Protein AF-A0A3D3DMZ4-F1 (afdb_monomer_lite)

Secondary structure (DSSP, 8-state):
-PPP---SS--TTPPPPPPGGG-SS--HHHHHHHIIIIISTTHHHHHHHHHHHHHHHHS--GGGGSS--HHHHHHHHHHHHHHHHHHHHHHHIIIIIS-TTTTTT-SS-PPPPSS-TTSTTS-HHHHHHHHIIIIIIHHHHHHHHHHHHHHHH-

pLDDT: mean 89.3, std 11.49, range [37.12, 98.31]

Sequence (154 aa):
MKKPTRPAAPEVGAPVPVPALYAWPPRPLSTLKWLLGEYLFPWAYLFAALAIVSWYFFTPGLAVMEVVSWEWIALIWLRNAALLTLFAVPLHWWLYTRQGQSDQTKLNKKWQPKHSPRFLFNSQLKDNLFWSLVSGVTIWTLYESMTYWLYANG

Radius of gyration: 21.52 Å; chains: 1; bounding box: 48×44×57 Å

Foldseek 3Di:
DPDDDDDLDDPDPPDDDDQLPPDPVRDVVSNVCCCVPPVCPPPVVVVVVVVVCCVPPQQDDLLVLLDDDPVRLVSQLVSLLCVCCVPVVVVCCCCQVVVVVQQRNPPDNDHDDCADPVAPVRGPVVRCSCCCSVPVSNVVSVVVSVVSNVVSND

Structure (mmCIF, N/CA/C/O backbone):
data_AF-A0A3D3DMZ4-F1
#
_entry.id   AF-A0A3D3DMZ4-F1
#
loop_
_atom_site.group_PDB
_atom_site.id
_atom_site.type_symbol
_atom_site.label_atom_id
_atom_site.label_alt_id
_atom_site.label_comp_id
_atom_site.label_asym_id
_atom_site.label_entity_id
_atom_site.label_seq_id
_atom_site.pdbx_PDB_ins_code
_atom_site.Cartn_x
_atom_site.Cartn_y
_atom_site.Cartn_z
_atom_site.occupancy
_atom_site.B_iso_or_equiv
_atom_site.auth_seq_id
_atom_site.auth_comp_id
_atom_site.auth_asym_id
_atom_site.auth_atom_id
_atom_site.pdbx_PDB_model_num
ATOM 1 N N . MET A 1 1 ? -4.859 13.124 30.919 1.00 45.00 1 MET A N 1
ATOM 2 C CA . MET A 1 1 ? -5.458 13.755 29.719 1.00 45.00 1 MET A CA 1
ATOM 3 C C . MET A 1 1 ? -6.972 13.694 29.849 1.00 45.00 1 MET A C 1
ATOM 5 O O . MET A 1 1 ? -7.491 12.607 30.077 1.00 45.00 1 MET A O 1
ATOM 9 N N . LYS A 1 2 ? -7.675 14.834 29.783 1.00 37.12 2 LYS A N 1
ATOM 10 C CA . LYS A 1 2 ? -9.148 14.854 29.765 1.00 37.12 2 LYS A CA 1
ATOM 11 C C . LYS A 1 2 ? -9.627 14.075 28.538 1.00 37.12 2 LYS A C 1
ATOM 13 O O . LYS A 1 2 ? -9.162 14.337 27.433 1.00 37.12 2 LYS A O 1
ATOM 18 N N . LYS A 1 3 ? -10.517 13.106 28.757 1.00 45.72 3 LYS A N 1
ATOM 19 C CA . LYS A 1 3 ? -11.151 12.316 27.697 1.00 45.72 3 LYS A CA 1
ATOM 20 C C . LYS A 1 3 ? -11.893 13.304 26.782 1.00 45.72 3 LYS A C 1
ATOM 22 O O . LYS A 1 3 ? -12.721 14.047 27.311 1.00 45.72 3 LYS A O 1
ATOM 27 N N . PRO A 1 4 ? -11.597 13.381 25.474 1.00 42.69 4 PRO A N 1
ATOM 28 C CA . PRO A 1 4 ? -12.359 14.248 24.594 1.00 42.69 4 PRO A CA 1
ATOM 29 C C . PRO A 1 4 ? -13.803 13.745 24.579 1.00 42.69 4 PRO A C 1
ATOM 31 O O . PRO A 1 4 ? -14.080 12.598 24.233 1.00 42.69 4 PRO A O 1
ATOM 34 N N . THR A 1 5 ? -14.717 14.587 25.043 1.00 63.44 5 THR A N 1
ATOM 35 C CA . THR A 1 5 ? -16.159 14.376 24.976 1.00 63.44 5 THR A CA 1
ATOM 36 C C . THR A 1 5 ? -16.664 15.014 23.689 1.00 63.44 5 THR A C 1
ATOM 38 O O . THR A 1 5 ? -16.766 16.235 23.636 1.00 63.44 5 THR A O 1
ATOM 41 N N . ARG A 1 6 ? -16.953 14.212 22.648 1.00 57.28 6 ARG A N 1
ATOM 42 C CA . ARG A 1 6 ? -17.916 14.528 21.564 1.00 57.28 6 ARG A CA 1
ATOM 43 C C . ARG A 1 6 ? -18.209 13.300 20.662 1.00 57.28 6 ARG A C 1
ATOM 45 O O . ARG A 1 6 ? -17.518 12.293 20.798 1.00 57.28 6 ARG A O 1
ATOM 52 N N . PRO A 1 7 ? -19.300 13.317 19.865 1.00 49.03 7 PRO A N 1
ATOM 53 C CA . PRO A 1 7 ? -20.247 12.218 19.682 1.00 49.03 7 PRO A CA 1
ATOM 54 C C . PRO A 1 7 ? -19.813 11.304 18.529 1.00 49.03 7 PRO A C 1
ATOM 56 O O . PRO A 1 7 ? -19.851 11.698 17.370 1.00 49.03 7 PRO A O 1
ATOM 59 N N . ALA A 1 8 ? -19.363 10.086 18.822 1.00 57.16 8 ALA A N 1
ATOM 60 C CA . ALA A 1 8 ? -18.827 9.201 17.780 1.00 57.16 8 ALA A CA 1
ATOM 61 C C . ALA A 1 8 ? -19.906 8.515 16.919 1.00 57.16 8 ALA A C 1
ATOM 63 O O . ALA A 1 8 ? -19.576 7.903 15.908 1.00 57.16 8 ALA A O 1
ATOM 64 N N . ALA A 1 9 ? -21.182 8.623 17.285 1.00 58.16 9 ALA A N 1
ATOM 65 C CA . ALA A 1 9 ? -22.288 8.142 16.471 1.00 58.16 9 ALA A CA 1
ATOM 66 C C . ALA A 1 9 ? -23.254 9.305 16.210 1.00 58.16 9 ALA A C 1
ATOM 68 O O . ALA A 1 9 ? -23.583 10.014 17.168 1.00 58.16 9 ALA A O 1
ATOM 69 N N . PRO A 1 10 ? -23.705 9.523 14.958 1.00 63.00 10 PRO A N 1
ATOM 70 C CA . PRO A 1 10 ? -24.863 10.375 14.722 1.00 63.00 10 PRO A CA 1
ATOM 71 C C . PRO A 1 10 ? -26.035 9.858 15.565 1.00 63.00 10 PRO A C 1
ATOM 73 O O . PRO A 1 10 ? -26.149 8.650 15.796 1.00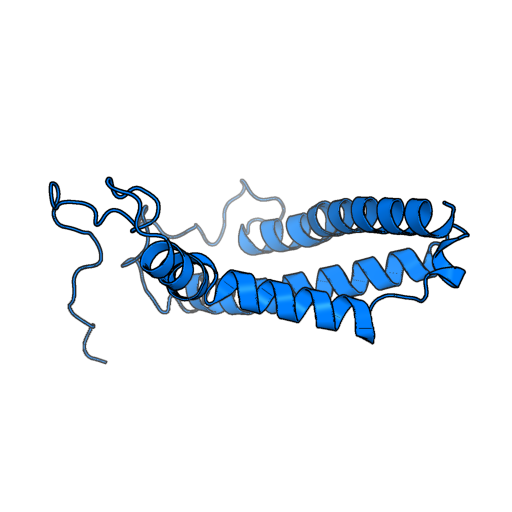 63.00 10 PRO A O 1
ATOM 76 N N . GLU A 1 11 ? -26.880 10.764 16.059 1.00 67.62 11 GLU A N 1
ATOM 77 C CA . GLU A 1 11 ? -28.091 10.357 16.772 1.00 67.62 11 GLU A CA 1
ATOM 78 C C . GLU A 1 11 ? -28.905 9.413 15.883 1.00 67.62 11 GLU A C 1
ATOM 80 O O . GLU A 1 11 ? -29.001 9.606 14.668 1.00 67.62 11 GLU A O 1
ATOM 85 N N . VAL A 1 12 ? -29.453 8.355 16.478 1.00 73.88 12 VAL A N 1
ATOM 86 C CA . VAL A 1 12 ? -30.267 7.385 15.744 1.00 73.88 12 VAL A CA 1
ATOM 87 C C . VAL A 1 12 ? -31.460 8.133 15.143 1.00 73.88 12 VAL A C 1
ATOM 89 O O . VAL A 1 12 ? -32.300 8.640 15.879 1.00 73.88 12 VAL A O 1
ATOM 92 N N . GLY A 1 13 ? -31.510 8.227 13.810 1.00 77.31 13 GLY A N 1
ATOM 93 C CA . GLY A 1 13 ? -32.537 8.980 13.077 1.00 77.31 13 GLY A CA 1
ATOM 94 C C . GLY A 1 13 ? -32.122 10.377 12.598 1.00 77.31 13 GLY A C 1
ATOM 95 O O . GLY A 1 13 ? -32.914 11.031 11.922 1.00 77.31 13 GLY A O 1
ATOM 96 N N . ALA A 1 14 ? -30.899 10.839 12.883 1.00 76.81 14 ALA A N 1
ATOM 97 C CA . ALA A 1 14 ? -30.390 12.088 12.322 1.00 76.81 14 ALA A CA 1
ATOM 98 C C . ALA A 1 14 ? -30.278 11.998 10.782 1.00 76.81 14 ALA A C 1
ATOM 100 O O . ALA A 1 14 ? -29.805 10.977 10.267 1.00 76.81 14 ALA A O 1
ATOM 101 N N . PRO A 1 15 ? -30.667 13.048 10.029 1.00 78.44 15 PRO A N 1
ATOM 102 C CA . PRO A 1 15 ? -30.518 13.066 8.578 1.00 78.44 15 PRO A CA 1
ATOM 103 C C . PRO A 1 15 ? -29.050 12.892 8.184 1.00 78.44 15 PRO A C 1
ATOM 105 O O . PRO A 1 15 ? -28.182 13.635 8.647 1.00 78.44 15 PRO A O 1
ATOM 108 N N . VAL A 1 16 ? -28.769 11.928 7.307 1.00 77.88 16 VAL A N 1
ATOM 109 C CA . VAL A 1 16 ? -27.429 11.772 6.736 1.00 77.88 16 VAL A CA 1
ATOM 110 C C . VAL A 1 16 ? -27.232 12.884 5.704 1.00 77.88 16 VAL A C 1
ATOM 112 O O . VAL A 1 16 ? -28.032 12.976 4.769 1.00 77.88 16 VAL A O 1
ATOM 115 N N . PRO A 1 17 ? -26.206 13.744 5.844 1.00 78.75 17 PRO A N 1
ATOM 116 C CA . PRO A 1 17 ? -25.938 14.771 4.850 1.00 78.75 17 PRO A CA 1
ATOM 117 C C . PRO A 1 17 ? -25.644 14.106 3.503 1.00 78.75 17 PRO A C 1
ATOM 119 O O . PRO A 1 17 ? -24.756 13.261 3.389 1.00 78.75 17 PRO A O 1
ATOM 122 N N . VAL A 1 18 ? -26.420 14.475 2.485 1.00 83.88 18 VAL A N 1
ATOM 123 C CA . VAL A 1 18 ? -26.294 13.914 1.140 1.00 83.88 18 VAL A CA 1
ATOM 124 C C . VAL A 1 18 ? -25.282 14.750 0.348 1.00 83.88 18 VAL A C 1
ATOM 126 O O . VAL A 1 18 ? -25.446 15.971 0.265 1.00 83.88 18 VAL A O 1
ATOM 129 N N . PRO A 1 19 ? -24.247 14.131 -0.249 1.00 87.62 19 PRO A N 1
ATOM 130 C CA . PRO A 1 19 ? -23.302 14.828 -1.114 1.00 87.62 19 PRO A CA 1
ATOM 131 C C . PRO A 1 19 ? -23.973 15.614 -2.241 1.00 87.62 19 PRO A C 1
ATOM 133 O O . PRO A 1 19 ? -24.977 15.179 -2.807 1.00 87.62 19 PRO A O 1
ATOM 136 N N . ALA A 1 20 ? -23.349 16.724 -2.648 1.00 89.56 20 ALA A N 1
ATOM 137 C CA . ALA A 1 20 ? -23.819 17.540 -3.772 1.00 89.56 20 ALA A CA 1
ATOM 138 C C . ALA A 1 20 ? -23.932 16.753 -5.093 1.00 89.56 20 ALA A C 1
ATOM 140 O O . ALA A 1 20 ? -24.730 17.131 -5.948 1.00 89.56 20 ALA A O 1
ATOM 141 N N . LEU A 1 21 ? -23.183 15.648 -5.214 1.00 91.00 21 LEU A N 1
ATOM 142 C CA . LEU A 1 21 ? -23.254 14.697 -6.325 1.00 91.00 21 LEU A CA 1
ATOM 143 C C . LEU A 1 21 ? -24.676 14.171 -6.571 1.00 91.00 21 LEU A C 1
ATOM 145 O O . LEU A 1 21 ? -25.053 13.954 -7.717 1.00 91.00 21 LEU A O 1
ATOM 149 N N . TYR A 1 22 ? -25.466 13.989 -5.511 1.00 91.31 22 TYR A N 1
ATOM 150 C CA . TYR A 1 22 ? -26.823 13.443 -5.597 1.00 91.31 22 TYR A CA 1
ATOM 151 C C . TYR A 1 22 ? -27.908 14.529 -5.538 1.00 91.31 22 TYR A C 1
ATOM 153 O O . TYR A 1 22 ? -29.088 14.219 -5.381 1.00 91.31 22 TYR A O 1
ATOM 161 N N . ALA A 1 23 ? -27.533 15.809 -5.621 1.00 90.56 23 ALA A N 1
ATOM 162 C CA . ALA A 1 23 ? -28.491 16.904 -5.571 1.00 90.56 23 ALA 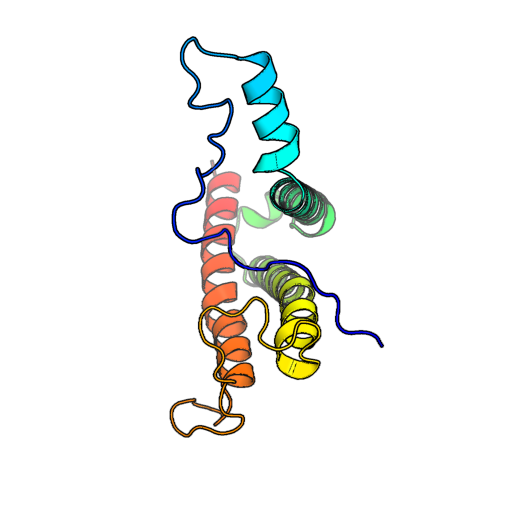A CA 1
ATOM 163 C C . ALA A 1 23 ? -29.267 17.029 -6.890 1.00 90.56 23 ALA A C 1
ATOM 165 O O . ALA A 1 23 ? -28.685 17.015 -7.976 1.00 90.56 23 ALA A O 1
ATOM 166 N N . TRP A 1 24 ? -30.579 17.242 -6.777 1.00 89.88 24 TRP A N 1
ATOM 167 C CA . TRP A 1 24 ? -31.428 17.682 -7.880 1.00 89.88 24 TRP A CA 1
ATOM 168 C C . TRP A 1 24 ? -32.001 19.079 -7.574 1.00 89.88 24 TRP A C 1
ATOM 170 O O . TRP A 1 24 ? -32.541 19.274 -6.483 1.00 89.88 24 TRP A O 1
ATOM 180 N N . PRO A 1 25 ? -31.899 20.062 -8.489 1.00 92.69 25 PRO A N 1
ATOM 181 C CA . PRO A 1 25 ? -31.214 19.994 -9.785 1.00 92.69 25 PRO A CA 1
ATOM 182 C C . PRO A 1 25 ? -29.683 19.830 -9.640 1.00 92.69 25 PRO A C 1
ATOM 184 O O . PRO A 1 25 ? -29.141 20.195 -8.589 1.00 92.69 25 PRO A O 1
ATOM 187 N N . PRO A 1 26 ? -28.977 19.304 -10.665 1.00 93.19 26 PRO A N 1
ATOM 188 C CA . PRO A 1 26 ? -27.541 19.034 -10.593 1.00 93.19 26 PRO A CA 1
ATOM 189 C C . PRO A 1 26 ? -26.715 20.287 -10.280 1.00 93.19 26 PRO A C 1
ATOM 191 O O . PRO A 1 26 ? -26.922 21.350 -10.865 1.00 93.19 26 PRO A O 1
ATOM 194 N N . ARG A 1 27 ? -25.739 20.156 -9.372 1.00 94.44 27 ARG A N 1
ATOM 195 C CA . ARG A 1 27 ? -24.851 21.252 -8.938 1.00 94.44 27 ARG A CA 1
ATOM 196 C C . ARG A 1 27 ? -23.392 20.924 -9.284 1.00 94.44 27 ARG A C 1
ATOM 198 O O . ARG A 1 27 ? -22.666 20.436 -8.413 1.00 94.44 27 ARG A O 1
ATOM 205 N N . PRO A 1 28 ? -22.929 21.167 -10.525 1.00 94.31 28 PRO A N 1
ATOM 206 C CA . PRO A 1 28 ? -21.636 20.665 -11.003 1.00 94.31 28 PRO A CA 1
ATOM 207 C C . PRO A 1 28 ? -20.442 21.219 -10.217 1.00 94.31 28 PRO A C 1
ATOM 209 O O . PRO A 1 28 ? -19.579 20.453 -9.799 1.00 94.31 28 PRO A O 1
ATOM 212 N N . LEU A 1 29 ? -20.415 22.524 -9.926 1.00 96.31 29 LEU A N 1
ATOM 213 C CA . LEU A 1 29 ? -19.311 23.140 -9.174 1.00 96.31 29 LEU A CA 1
ATOM 214 C C . LEU A 1 29 ? -19.230 22.624 -7.730 1.00 96.31 29 LEU A C 1
ATOM 216 O O . LEU A 1 29 ? -18.147 22.318 -7.236 1.00 96.31 29 LEU A O 1
ATOM 220 N N . SER A 1 30 ? -20.376 22.486 -7.057 1.00 94.00 30 SER A N 1
ATOM 221 C CA . SER A 1 30 ? -20.438 21.919 -5.704 1.00 94.00 30 SER A CA 1
ATOM 222 C C . SER A 1 30 ? -20.031 20.447 -5.691 1.00 94.00 30 SER A C 1
ATOM 224 O O . SER A 1 30 ? -19.331 20.019 -4.780 1.00 94.00 30 SER A O 1
ATOM 226 N N . THR A 1 31 ? -20.427 19.692 -6.717 1.00 95.38 31 THR A N 1
ATOM 227 C CA . THR A 1 31 ? -20.037 18.289 -6.896 1.00 95.38 31 THR A CA 1
ATOM 228 C C . THR A 1 31 ? -18.535 18.160 -7.097 1.00 95.38 31 THR A C 1
ATOM 230 O O . THR A 1 31 ? -17.906 17.348 -6.431 1.00 95.38 31 THR A O 1
ATOM 233 N N . LEU A 1 32 ? -17.936 18.998 -7.946 1.00 95.75 32 LEU A N 1
ATOM 234 C CA . LEU A 1 32 ? -16.494 18.994 -8.173 1.00 95.75 32 LEU A CA 1
ATOM 235 C C . LEU A 1 32 ? -15.722 19.358 -6.901 1.00 95.75 32 LEU A C 1
ATOM 237 O O . LEU A 1 32 ? -14.757 18.683 -6.554 1.00 95.75 32 LEU A O 1
ATOM 241 N N . LYS A 1 33 ? -16.172 20.383 -6.166 1.00 94.81 33 LYS A N 1
ATOM 242 C CA . LYS A 1 33 ? -15.569 20.756 -4.880 1.00 94.81 33 LYS A CA 1
ATOM 243 C C . LYS A 1 33 ? -15.649 19.613 -3.867 1.00 94.81 33 LYS A C 1
ATOM 245 O O . LYS A 1 33 ? -14.666 19.355 -3.183 1.00 94.81 33 LYS A O 1
ATOM 250 N N . TRP A 1 34 ? -16.792 18.934 -3.785 1.00 93.81 34 TRP A N 1
ATOM 251 C CA . TRP A 1 34 ? -16.969 17.772 -2.916 1.00 93.81 34 TRP A CA 1
ATOM 252 C C . TRP A 1 34 ? -16.057 16.609 -3.332 1.00 93.81 34 TRP A C 1
ATOM 254 O O . TRP A 1 34 ? -15.368 16.039 -2.490 1.00 93.81 34 TRP A O 1
ATOM 264 N N . LEU A 1 35 ? -15.983 16.305 -4.632 1.00 94.62 35 LEU A N 1
ATOM 265 C CA . LEU A 1 35 ? -15.125 15.246 -5.164 1.00 94.62 35 LEU A CA 1
ATOM 266 C C . LEU A 1 35 ? -13.654 15.499 -4.819 1.00 94.62 35 LEU A C 1
ATOM 268 O O . LEU A 1 35 ? -13.000 14.648 -4.226 1.00 94.62 35 LEU A O 1
ATOM 272 N N . LEU A 1 36 ? -13.141 16.683 -5.146 1.00 95.00 36 LEU A N 1
ATOM 273 C CA . LEU A 1 36 ? -11.738 17.017 -4.918 1.00 95.00 36 LEU A CA 1
ATOM 274 C C . LEU A 1 36 ? -11.424 17.245 -3.431 1.00 95.00 36 LEU A C 1
ATOM 276 O O . LEU A 1 36 ? -10.342 16.911 -2.972 1.00 95.00 36 LEU A O 1
ATOM 280 N N . GLY A 1 37 ? -12.348 17.818 -2.660 1.00 93.12 37 GLY A N 1
ATOM 281 C CA . GLY A 1 37 ? -12.077 18.245 -1.285 1.00 93.12 37 GLY A CA 1
ATOM 282 C C . GLY A 1 37 ? -12.427 17.227 -0.204 1.00 93.12 37 GLY A C 1
ATOM 283 O O . GLY A 1 37 ? -11.709 17.131 0.783 1.00 93.12 37 GLY A O 1
ATOM 284 N N . GLU A 1 38 ? -13.524 16.490 -0.358 1.00 89.88 38 GLU A N 1
ATOM 285 C CA . GLU A 1 38 ? -14.048 15.592 0.683 1.00 89.88 38 GLU A CA 1
ATOM 286 C C . GLU A 1 38 ? -13.905 14.121 0.300 1.00 89.88 38 GLU A C 1
ATOM 288 O O . GLU A 1 38 ? -13.608 13.292 1.155 1.00 89.88 38 GLU A O 1
ATOM 293 N N . TYR A 1 39 ? -14.112 13.789 -0.976 1.00 90.75 39 TYR A N 1
ATOM 294 C CA . TYR A 1 39 ? -14.080 12.402 -1.432 1.00 90.75 39 TYR A CA 1
ATOM 295 C C . TYR A 1 39 ? -12.653 11.897 -1.683 1.00 90.75 39 TYR A C 1
ATOM 297 O O . TYR A 1 39 ? -12.282 10.825 -1.209 1.00 90.75 39 TYR A O 1
ATOM 305 N N . LEU A 1 40 ? -11.833 12.660 -2.414 1.00 94.50 40 LEU A N 1
ATOM 306 C CA . LEU A 1 40 ? -10.458 12.257 -2.732 1.00 94.50 40 LEU A CA 1
ATOM 307 C C . LEU A 1 40 ? -9.472 12.526 -1.585 1.00 94.50 40 LEU A C 1
ATOM 309 O O . LEU A 1 40 ? -8.457 11.837 -1.449 1.00 94.50 40 LEU A O 1
ATOM 313 N N . PHE A 1 41 ? -9.746 13.518 -0.743 1.00 93.81 41 PHE A N 1
ATOM 314 C CA . PHE A 1 41 ? -8.853 13.882 0.349 1.00 93.81 41 PHE A CA 1
ATOM 315 C C . PHE A 1 41 ? -9.124 13.069 1.627 1.00 93.81 41 PHE A C 1
ATOM 317 O O . PHE A 1 41 ? -10.275 12.828 1.973 1.00 93.81 41 PHE A O 1
ATOM 324 N N . PRO A 1 42 ? -8.090 12.692 2.401 1.00 93.31 42 PRO A N 1
ATOM 325 C CA . PRO A 1 42 ? -6.664 12.747 2.064 1.00 93.31 42 PRO A CA 1
ATOM 326 C C . PRO A 1 42 ? -6.188 11.497 1.310 1.00 93.31 42 PRO A C 1
ATOM 328 O O . PRO A 1 42 ? -5.113 11.508 0.715 1.00 93.31 42 PRO A O 1
ATOM 331 N N . TRP A 1 43 ? -6.957 10.407 1.362 1.00 92.50 43 TRP A N 1
ATOM 332 C CA . TRP A 1 43 ? -6.459 9.072 1.041 1.00 92.50 43 TRP A CA 1
ATOM 333 C C . TRP A 1 43 ? -6.180 8.860 -0.441 1.00 92.50 43 TRP A C 1
ATOM 335 O O . TRP A 1 43 ? -5.128 8.321 -0.773 1.00 92.50 43 TRP A O 1
ATOM 345 N N . ALA A 1 44 ? -7.063 9.306 -1.339 1.00 94.62 44 ALA A N 1
ATOM 346 C CA . ALA A 1 44 ? -6.833 9.130 -2.770 1.00 94.62 44 ALA A CA 1
ATOM 347 C C . ALA A 1 44 ? -5.616 9.942 -3.232 1.00 94.62 44 ALA A C 1
ATOM 349 O O . ALA A 1 44 ? -4.796 9.425 -3.984 1.00 94.62 44 ALA A O 1
ATOM 350 N N . TYR A 1 45 ? -5.438 11.166 -2.723 1.00 95.88 45 TYR A N 1
ATOM 351 C CA . TYR A 1 45 ? -4.234 11.954 -3.005 1.00 95.88 45 TYR A CA 1
ATOM 352 C C . TYR A 1 45 ? -2.969 11.311 -2.452 1.00 95.88 45 TYR A C 1
ATOM 354 O O . TYR A 1 45 ? -1.960 11.260 -3.150 1.00 95.88 45 TYR A O 1
ATOM 362 N N . LEU A 1 46 ? -3.020 10.795 -1.223 1.00 94.62 46 LEU A N 1
ATOM 363 C CA . LEU A 1 46 ? -1.890 10.095 -0.625 1.00 94.62 46 LEU A CA 1
ATOM 364 C C . LEU A 1 46 ? -1.493 8.871 -1.466 1.00 94.62 46 LEU A C 1
ATOM 366 O O . LEU A 1 46 ? -0.316 8.700 -1.771 1.00 94.62 46 LEU A O 1
ATOM 370 N N . PHE A 1 47 ? -2.458 8.046 -1.880 1.00 93.38 47 PHE A N 1
ATOM 371 C CA . PHE A 1 47 ? -2.185 6.869 -2.706 1.00 93.38 47 PHE A CA 1
ATOM 372 C C . PHE A 1 47 ? -1.744 7.231 -4.125 1.00 93.38 47 PHE A C 1
ATOM 374 O O . PHE A 1 47 ? -0.846 6.580 -4.649 1.00 93.38 47 PHE A O 1
ATOM 381 N N . ALA A 1 48 ? -2.296 8.286 -4.727 1.00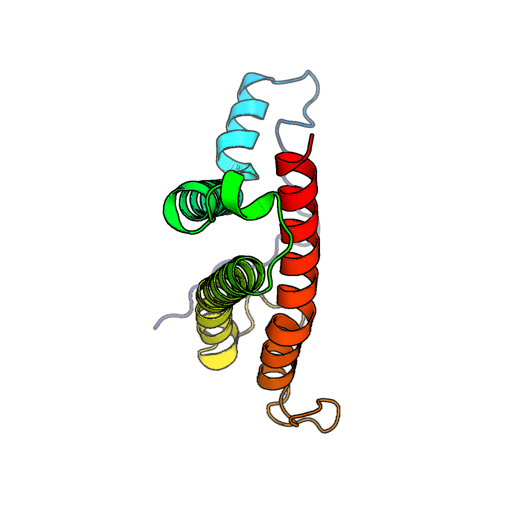 95.88 48 ALA A N 1
ATOM 382 C CA . ALA A 1 48 ? -1.843 8.783 -6.024 1.00 95.88 48 ALA A CA 1
ATOM 383 C C . ALA A 1 48 ? -0.390 9.278 -5.957 1.00 95.88 48 ALA A C 1
ATOM 385 O O . ALA A 1 48 ? 0.426 8.910 -6.799 1.00 95.88 48 ALA A O 1
ATOM 386 N N . ALA A 1 49 ? -0.038 10.049 -4.925 1.00 95.94 49 ALA A N 1
ATOM 387 C CA . ALA A 1 49 ? 1.337 10.482 -4.697 1.00 95.94 49 ALA A CA 1
ATOM 388 C C . ALA A 1 49 ? 2.270 9.282 -4.485 1.00 95.94 49 ALA A C 1
ATOM 390 O O . ALA A 1 49 ? 3.341 9.219 -5.087 1.00 95.94 49 ALA A O 1
ATOM 391 N N . LEU A 1 50 ? 1.844 8.297 -3.687 1.00 94.69 50 LEU A N 1
ATOM 392 C CA . LEU A 1 50 ? 2.606 7.072 -3.459 1.00 94.69 50 LEU A CA 1
ATOM 393 C C . LEU A 1 50 ? 2.818 6.281 -4.753 1.00 94.69 50 LEU A C 1
ATOM 395 O O . LEU A 1 50 ? 3.918 5.784 -4.977 1.00 94.69 50 LEU A O 1
ATOM 399 N N . ALA A 1 51 ? 1.801 6.193 -5.610 1.00 94.12 51 ALA A N 1
ATOM 400 C CA . ALA A 1 51 ? 1.886 5.531 -6.906 1.00 94.12 51 ALA A CA 1
ATOM 401 C C . ALA A 1 51 ? 2.872 6.246 -7.842 1.00 94.12 51 ALA A C 1
ATOM 403 O O . ALA A 1 51 ? 3.737 5.591 -8.413 1.00 94.12 51 ALA A O 1
ATOM 404 N N . ILE A 1 52 ? 2.809 7.580 -7.939 1.00 96.06 52 ILE A N 1
ATOM 405 C CA . ILE A 1 52 ? 3.738 8.379 -8.757 1.00 96.06 52 ILE A CA 1
ATOM 406 C C . ILE A 1 52 ? 5.181 8.200 -8.273 1.00 96.06 52 ILE A C 1
ATOM 408 O O . ILE A 1 52 ? 6.072 7.930 -9.074 1.00 96.06 52 ILE A O 1
ATOM 412 N N . VAL A 1 53 ? 5.414 8.299 -6.960 1.00 96.06 53 VAL A N 1
ATOM 413 C CA . VAL A 1 53 ? 6.745 8.097 -6.364 1.00 96.06 53 VAL A CA 1
ATOM 414 C C . VAL A 1 53 ? 7.239 6.666 -6.600 1.00 96.06 53 VAL A C 1
ATOM 416 O O . VAL A 1 53 ? 8.395 6.464 -6.965 1.00 96.06 53 VAL A O 1
ATOM 419 N N . SER A 1 54 ? 6.363 5.673 -6.435 1.00 94.38 54 SER A N 1
ATOM 420 C CA . SER A 1 54 ? 6.691 4.257 -6.648 1.00 94.38 54 SER A CA 1
ATOM 421 C C . SER A 1 54 ? 7.033 3.951 -8.097 1.00 94.38 54 SER A C 1
ATOM 423 O O . SER A 1 54 ? 8.001 3.236 -8.353 1.00 94.38 54 SER A O 1
ATOM 425 N N . TRP A 1 55 ? 6.285 4.518 -9.040 1.00 92.75 55 TRP A N 1
ATOM 426 C CA . TRP A 1 55 ? 6.588 4.411 -10.459 1.00 92.75 55 TRP A CA 1
ATOM 427 C C . TRP A 1 55 ? 7.947 5.045 -10.746 1.00 92.75 55 TRP A C 1
ATOM 429 O O . TRP A 1 55 ? 8.856 4.363 -11.203 1.00 92.75 55 TRP A O 1
ATOM 439 N N . TYR A 1 56 ? 8.113 6.328 -10.437 1.00 94.38 56 TYR A N 1
ATOM 440 C CA . TYR A 1 56 ? 9.264 7.088 -10.911 1.00 94.38 56 TYR A CA 1
ATOM 441 C C . TYR A 1 56 ? 10.600 6.629 -10.306 1.00 94.38 56 TYR A C 1
ATOM 443 O O . TYR A 1 56 ? 11.612 6.620 -11.000 1.00 94.38 56 TYR A O 1
ATOM 451 N N . PHE A 1 57 ? 10.618 6.250 -9.023 1.00 93.81 57 PHE A N 1
ATOM 452 C CA . PHE A 1 57 ? 11.866 5.952 -8.307 1.00 93.81 57 PHE A CA 1
ATOM 453 C C . PHE A 1 57 ? 12.107 4.468 -8.037 1.00 93.81 57 PHE A C 1
ATOM 455 O O . PHE A 1 57 ? 13.254 4.062 -7.866 1.00 93.81 57 PHE A O 1
ATOM 462 N N . PHE A 1 58 ? 11.048 3.662 -7.949 1.00 93.38 58 PHE A N 1
ATOM 463 C CA . PHE A 1 58 ? 11.139 2.294 -7.429 1.00 93.38 58 PHE A CA 1
ATOM 464 C C . PHE A 1 58 ? 10.652 1.229 -8.415 1.00 93.38 58 PHE A C 1
ATOM 466 O O . PHE A 1 58 ? 10.617 0.050 -8.064 1.00 93.38 58 PHE A O 1
ATOM 473 N N . THR A 1 59 ? 10.270 1.617 -9.632 1.00 93.12 59 THR A N 1
ATOM 474 C CA . THR A 1 59 ? 9.865 0.682 -10.685 1.00 93.12 59 THR A CA 1
ATOM 475 C C . THR A 1 59 ? 10.993 0.568 -11.710 1.00 93.12 59 THR A C 1
ATOM 477 O O . THR A 1 59 ? 11.465 1.597 -12.194 1.00 93.12 59 THR A O 1
ATOM 480 N N . PRO A 1 60 ? 11.463 -0.654 -12.027 1.00 92.00 60 PRO A N 1
ATOM 481 C CA . PRO A 1 60 ? 12.472 -0.856 -13.062 1.00 92.00 60 PRO A CA 1
ATOM 482 C C . PRO A 1 60 ? 12.042 -0.281 -14.420 1.00 92.00 60 PRO A C 1
ATOM 484 O O . PRO A 1 60 ? 10.855 -0.117 -14.702 1.00 92.00 60 PRO A O 1
ATOM 487 N N . GLY A 1 61 ? 13.014 0.023 -15.280 1.00 93.00 61 GLY A N 1
ATOM 488 C CA . GLY A 1 61 ? 12.720 0.489 -16.634 1.00 93.00 61 GLY A CA 1
ATOM 489 C C . GLY A 1 61 ? 12.004 -0.585 -17.457 1.00 93.00 61 GLY A C 1
ATOM 490 O O . GLY A 1 61 ? 12.332 -1.766 -17.351 1.00 93.00 61 GLY A O 1
ATOM 491 N N . LEU A 1 62 ? 11.073 -0.165 -18.317 1.00 93.06 62 LEU A N 1
ATOM 492 C CA . LEU A 1 62 ? 10.253 -1.074 -19.131 1.00 93.06 62 LEU A CA 1
ATOM 493 C C . LEU A 1 62 ? 11.079 -2.018 -20.015 1.00 93.06 62 LEU A C 1
ATOM 495 O O . LEU A 1 62 ? 10.714 -3.177 -20.146 1.00 93.06 62 LEU A O 1
ATOM 499 N N . ALA A 1 63 ? 12.228 -1.567 -20.529 1.00 94.19 63 ALA A N 1
ATOM 500 C CA . ALA A 1 63 ? 13.123 -2.404 -21.335 1.00 94.19 63 ALA A CA 1
ATOM 501 C C . ALA A 1 63 ? 13.612 -3.660 -20.585 1.00 94.19 63 ALA A C 1
ATOM 503 O O . ALA A 1 63 ? 13.795 -4.717 -21.176 1.00 94.19 63 ALA A O 1
ATOM 504 N N . VAL A 1 64 ? 13.797 -3.574 -19.261 1.00 94.38 64 VAL A N 1
ATOM 505 C CA . VAL A 1 64 ? 14.197 -4.729 -18.434 1.00 94.38 64 VAL A CA 1
ATOM 506 C C . VAL A 1 64 ? 13.030 -5.703 -18.243 1.00 94.38 64 VAL A C 1
ATOM 508 O O . VAL A 1 64 ? 13.241 -6.889 -18.005 1.00 94.38 64 VAL A O 1
ATOM 511 N N . MET A 1 65 ? 11.797 -5.207 -18.350 1.00 96.44 65 MET A N 1
ATOM 512 C CA . MET A 1 65 ? 10.569 -5.966 -18.126 1.00 96.44 65 MET A CA 1
ATOM 513 C C . MET A 1 65 ? 10.057 -6.677 -19.382 1.00 96.44 65 MET A C 1
ATOM 515 O O . MET A 1 65 ? 9.085 -7.416 -19.279 1.00 96.44 65 MET A O 1
ATOM 519 N N . GLU A 1 66 ? 10.694 -6.506 -20.545 1.00 95.50 66 GLU A N 1
ATOM 520 C CA . GLU A 1 66 ? 10.358 -7.253 -21.768 1.00 95.50 66 GLU A CA 1
ATOM 521 C C . GLU A 1 66 ? 10.584 -8.763 -21.583 1.00 95.50 66 GLU A C 1
ATOM 523 O O . GLU A 1 66 ? 9.780 -9.590 -22.021 1.00 95.50 66 GLU A O 1
ATOM 528 N N . VAL A 1 67 ? 11.644 -9.130 -20.855 1.00 96.25 67 VAL A N 1
ATOM 529 C CA . VAL A 1 67 ? 11.981 -10.517 -20.528 1.00 96.25 67 VAL A CA 1
ATOM 530 C C . VAL A 1 67 ? 11.653 -10.791 -19.064 1.00 96.25 67 VAL A C 1
ATOM 532 O O . VAL A 1 67 ? 12.154 -10.127 -18.154 1.00 96.25 67 VAL A O 1
ATOM 535 N N . VAL A 1 68 ? 10.825 -11.808 -18.816 1.00 96.19 68 VAL A N 1
ATOM 536 C CA . VAL A 1 68 ? 10.499 -12.242 -17.453 1.00 96.19 68 VAL A CA 1
ATOM 537 C C . VAL A 1 68 ? 11.773 -12.686 -16.738 1.00 96.19 68 VAL A C 1
ATOM 539 O O . VAL A 1 68 ? 12.445 -13.623 -17.168 1.00 96.19 68 VAL A O 1
ATOM 542 N N . SER A 1 69 ? 12.086 -12.036 -15.618 1.00 96.19 69 SER A N 1
ATOM 543 C CA . SER A 1 69 ? 13.211 -12.404 -14.767 1.00 96.19 69 SER A CA 1
ATOM 544 C C . SER A 1 69 ? 12.833 -12.284 -13.295 1.00 96.19 69 SER A C 1
ATOM 546 O O . SER A 1 69 ? 12.043 -11.430 -12.888 1.00 96.19 69 SER A O 1
ATOM 548 N N . TRP A 1 70 ? 13.411 -13.159 -12.475 1.00 95.69 70 TRP A N 1
ATOM 549 C CA . TRP A 1 70 ? 13.175 -13.140 -11.034 1.00 95.69 70 TRP A CA 1
ATOM 550 C C . TRP A 1 70 ? 13.709 -11.874 -10.364 1.00 95.69 70 TRP A C 1
ATOM 552 O O . TRP A 1 70 ? 13.181 -11.476 -9.332 1.00 95.69 70 TRP A O 1
ATOM 562 N N . GLU A 1 71 ? 14.720 -11.226 -10.943 1.00 96.19 71 GLU A N 1
ATOM 563 C CA . GLU A 1 71 ? 15.373 -10.058 -10.351 1.00 96.19 71 GLU A CA 1
ATOM 564 C C . GLU A 1 71 ? 14.424 -8.862 -10.263 1.00 96.19 71 GLU A C 1
ATOM 566 O O . GLU A 1 71 ? 14.192 -8.331 -9.176 1.00 96.19 71 GLU A O 1
ATOM 571 N N . TRP A 1 72 ? 13.819 -8.458 -11.384 1.00 96.31 72 TRP A N 1
ATOM 572 C CA . TRP A 1 72 ? 12.934 -7.294 -11.386 1.00 96.31 72 TRP A CA 1
ATOM 573 C C . TRP A 1 72 ? 11.606 -7.587 -10.675 1.00 96.31 72 TRP A C 1
ATOM 575 O O . TRP A 1 72 ? 11.077 -6.710 -9.992 1.00 96.31 72 TRP A O 1
ATOM 585 N N . ILE A 1 73 ? 11.111 -8.830 -10.733 1.00 97.81 73 ILE A N 1
ATOM 586 C CA . ILE A 1 73 ? 9.931 -9.264 -9.969 1.00 97.81 73 ILE A CA 1
ATOM 587 C C . ILE A 1 73 ? 10.213 -9.195 -8.463 1.00 97.81 73 ILE A C 1
ATOM 589 O O . ILE A 1 73 ? 9.386 -8.690 -7.702 1.00 97.81 73 ILE A O 1
ATOM 593 N N . ALA A 1 74 ? 11.385 -9.654 -8.013 1.00 97.06 74 ALA A N 1
ATOM 594 C CA . ALA A 1 74 ? 11.777 -9.589 -6.608 1.00 97.06 74 ALA A CA 1
ATOM 595 C C . ALA A 1 74 ? 11.937 -8.141 -6.118 1.00 97.06 74 ALA A C 1
ATOM 597 O O . ALA A 1 74 ? 11.557 -7.839 -4.985 1.00 97.06 74 ALA A O 1
ATOM 598 N N . LEU A 1 75 ? 12.433 -7.229 -6.963 1.00 96.38 75 LEU A N 1
ATOM 599 C CA . LEU A 1 75 ? 12.493 -5.797 -6.645 1.00 96.38 75 LEU A CA 1
ATOM 600 C C . LEU A 1 75 ? 11.094 -5.193 -6.461 1.00 96.38 75 LEU A C 1
ATOM 602 O O . LEU A 1 75 ? 10.863 -4.488 -5.475 1.00 96.38 75 LEU A O 1
ATOM 606 N N . ILE A 1 76 ? 10.146 -5.510 -7.351 1.00 97.06 76 ILE A N 1
ATOM 607 C CA . ILE A 1 76 ? 8.743 -5.087 -7.202 1.00 97.06 76 ILE A CA 1
ATOM 608 C C . ILE A 1 76 ? 8.144 -5.676 -5.920 1.00 97.06 76 ILE A C 1
ATOM 610 O O . ILE A 1 76 ? 7.508 -4.951 -5.153 1.00 97.06 76 ILE A O 1
ATOM 614 N N . TRP A 1 77 ? 8.392 -6.959 -5.639 1.00 98.06 77 TRP A N 1
ATOM 615 C CA . TRP A 1 77 ? 7.912 -7.615 -4.421 1.00 98.06 77 TRP A CA 1
ATOM 616 C C . TRP A 1 77 ? 8.423 -6.914 -3.165 1.00 98.06 77 TRP A C 1
ATOM 618 O O . TRP A 1 77 ? 7.641 -6.588 -2.270 1.00 98.06 77 TRP A O 1
ATOM 628 N N . LEU A 1 78 ? 9.727 -6.632 -3.109 1.00 97.44 78 LEU A N 1
ATOM 629 C CA . LEU A 1 78 ? 10.359 -5.969 -1.973 1.00 97.44 78 LEU A CA 1
ATOM 630 C C . LEU A 1 78 ? 9.797 -4.560 -1.769 1.00 97.44 78 LEU A C 1
ATOM 632 O O . LEU A 1 78 ? 9.478 -4.183 -0.641 1.00 97.44 78 LEU A O 1
ATOM 636 N N . ARG A 1 79 ? 9.621 -3.802 -2.857 1.00 96.81 79 ARG A N 1
ATOM 637 C CA . ARG A 1 79 ? 8.975 -2.487 -2.830 1.00 96.81 79 ARG A CA 1
ATOM 638 C C . ARG A 1 79 ? 7.551 -2.594 -2.281 1.00 96.81 79 ARG A C 1
ATOM 640 O O . ARG A 1 79 ? 7.202 -1.857 -1.364 1.00 96.81 79 ARG A O 1
ATOM 647 N N . ASN A 1 80 ? 6.742 -3.524 -2.781 1.00 97.44 80 ASN A N 1
ATOM 648 C CA . ASN A 1 80 ? 5.359 -3.722 -2.336 1.00 97.44 80 ASN A CA 1
ATOM 649 C C . ASN A 1 80 ? 5.273 -4.139 -0.863 1.00 97.44 80 ASN A C 1
ATOM 651 O O . ASN A 1 80 ? 4.455 -3.602 -0.113 1.00 97.44 80 ASN A O 1
ATOM 655 N N . ALA A 1 81 ? 6.164 -5.027 -0.420 1.00 97.62 81 ALA A N 1
ATOM 656 C CA . ALA A 1 81 ? 6.291 -5.414 0.979 1.00 97.62 81 ALA A CA 1
ATOM 657 C C . ALA A 1 81 ? 6.666 -4.219 1.865 1.00 97.62 81 ALA A C 1
ATOM 659 O O . ALA A 1 81 ? 6.066 -4.029 2.928 1.00 97.62 81 ALA A O 1
ATOM 660 N N . ALA A 1 82 ? 7.611 -3.385 1.423 1.00 96.19 82 ALA A N 1
ATOM 661 C CA . ALA A 1 82 ? 8.015 -2.180 2.137 1.00 96.19 82 ALA A CA 1
ATOM 662 C C . ALA A 1 82 ? 6.860 -1.174 2.238 1.00 96.19 82 ALA A C 1
ATOM 664 O O . ALA A 1 82 ? 6.555 -0.716 3.337 1.00 96.19 82 ALA A O 1
ATOM 665 N N . LEU A 1 83 ? 6.168 -0.888 1.130 1.00 95.50 83 LEU A N 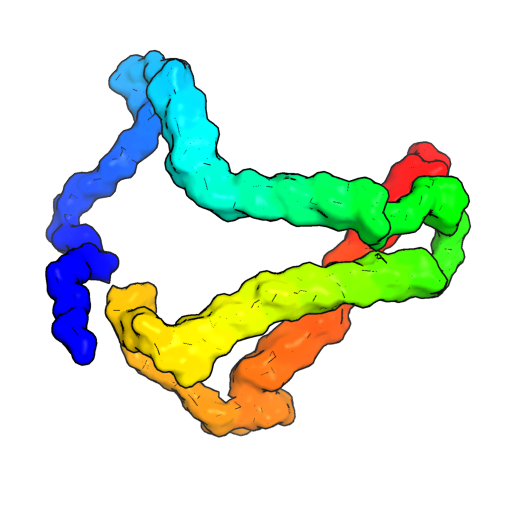1
ATOM 666 C CA . LEU A 1 83 ? 5.014 0.016 1.092 1.00 95.50 83 LEU A CA 1
ATOM 667 C C . LEU A 1 83 ? 3.899 -0.446 2.034 1.00 95.50 83 LEU A C 1
ATOM 669 O O . LEU A 1 83 ? 3.420 0.333 2.862 1.00 95.50 83 LEU A O 1
ATOM 673 N N . LEU A 1 84 ? 3.523 -1.725 1.954 1.00 95.69 84 LEU A N 1
ATOM 674 C CA . LEU A 1 84 ? 2.491 -2.291 2.815 1.00 95.69 84 LEU A CA 1
ATOM 675 C C . LEU A 1 84 ? 2.895 -2.216 4.288 1.00 95.69 84 LEU A C 1
ATOM 677 O O . LEU A 1 84 ? 2.091 -1.820 5.128 1.00 95.69 84 LEU A O 1
ATOM 681 N N . THR A 1 85 ? 4.144 -2.556 4.606 1.00 94.38 85 THR A N 1
ATOM 682 C CA . THR A 1 85 ? 4.651 -2.539 5.982 1.00 94.38 85 THR A CA 1
ATOM 683 C C . THR A 1 85 ? 4.680 -1.118 6.542 1.00 94.38 85 THR A C 1
ATOM 685 O O . THR A 1 85 ? 4.155 -0.881 7.630 1.00 94.38 85 THR A O 1
ATOM 688 N N . LEU A 1 86 ? 5.229 -0.161 5.789 1.00 93.50 86 LEU A N 1
ATOM 689 C CA . LEU A 1 86 ? 5.326 1.246 6.186 1.00 93.50 86 LEU A CA 1
ATOM 690 C C . LEU A 1 86 ? 3.954 1.874 6.428 1.00 93.50 86 LEU A C 1
ATOM 692 O O . LEU A 1 86 ? 3.820 2.707 7.320 1.00 93.50 86 LEU A O 1
ATOM 696 N N . PHE A 1 87 ? 2.930 1.465 5.680 1.00 92.00 87 PHE A N 1
ATOM 697 C CA . PHE A 1 87 ? 1.579 1.983 5.861 1.00 92.00 87 PHE A CA 1
ATOM 698 C C . PHE A 1 87 ? 0.812 1.254 6.976 1.00 92.00 87 PHE A C 1
ATOM 700 O O . PHE A 1 87 ? 0.224 1.879 7.863 1.00 92.00 87 PHE A O 1
ATOM 707 N N . ALA A 1 88 ? 0.826 -0.080 6.970 1.00 92.75 88 ALA A N 1
ATOM 708 C CA . ALA A 1 88 ? 0.001 -0.888 7.861 1.00 92.75 88 ALA A CA 1
ATOM 709 C C . ALA A 1 88 ? 0.539 -0.950 9.296 1.00 92.75 88 ALA A C 1
ATOM 711 O O . ALA A 1 88 ? -0.262 -0.953 10.236 1.00 92.75 88 ALA A O 1
ATOM 712 N N . VAL A 1 89 ? 1.864 -1.000 9.491 1.00 90.12 89 VAL A N 1
ATOM 713 C CA . VAL A 1 89 ? 2.470 -1.172 10.823 1.00 90.12 89 VAL A CA 1
ATOM 714 C C . VAL A 1 89 ? 2.203 0.022 11.741 1.00 90.12 89 VAL A C 1
ATOM 716 O O . VAL A 1 89 ? 1.721 -0.220 12.851 1.00 90.12 89 VAL A O 1
ATOM 719 N N . PRO A 1 90 ? 2.428 1.292 11.341 1.00 92.44 90 PRO A N 1
ATOM 720 C CA . PRO A 1 90 ? 2.139 2.432 12.212 1.00 92.44 90 PRO A CA 1
ATOM 721 C C . PRO A 1 90 ? 0.662 2.501 12.600 1.00 92.44 90 PRO A C 1
ATOM 723 O O . PRO A 1 90 ? 0.334 2.745 13.764 1.00 92.44 90 PRO A O 1
ATOM 726 N N . LEU A 1 91 ? -0.230 2.214 11.646 1.00 91.25 91 LEU A N 1
ATOM 727 C CA . LEU A 1 91 ? -1.668 2.196 11.880 1.00 91.25 91 LEU A CA 1
ATOM 728 C C . LEU A 1 91 ? -2.060 1.093 12.873 1.00 91.25 91 LEU A C 1
ATOM 730 O O . LEU A 1 91 ? -2.767 1.360 13.847 1.00 91.25 91 LEU A O 1
ATOM 734 N N . HIS A 1 92 ? -1.567 -0.134 12.673 1.00 89.56 92 HIS A N 1
ATOM 735 C CA . HIS A 1 92 ? -1.817 -1.249 13.588 1.00 89.56 92 HIS A CA 1
ATOM 736 C C . HIS A 1 92 ? -1.258 -0.980 14.982 1.00 89.56 92 HIS A C 1
ATOM 738 O O . HIS A 1 92 ? -1.945 -1.204 15.981 1.00 89.56 92 HIS A O 1
ATOM 744 N N . TRP A 1 93 ? -0.032 -0.472 15.061 1.00 89.31 93 TRP A N 1
ATOM 745 C CA . TRP A 1 93 ? 0.602 -0.139 16.325 1.00 89.31 93 TRP A CA 1
ATOM 746 C C . TRP A 1 93 ? -0.204 0.913 17.089 1.00 89.31 93 TRP A C 1
ATOM 748 O O . TRP A 1 93 ? -0.509 0.720 18.267 1.00 89.31 93 TRP A O 1
ATOM 758 N N . TRP A 1 94 ? -0.621 1.995 16.431 1.00 91.12 94 TRP A N 1
ATOM 759 C CA . TRP A 1 94 ? -1.401 3.049 17.076 1.00 91.12 94 TRP A CA 1
ATOM 760 C C . TRP A 1 94 ? -2.786 2.564 17.530 1.00 91.12 94 TRP A C 1
ATOM 762 O O . TRP A 1 94 ? -3.182 2.779 18.681 1.00 91.12 94 TRP A O 1
ATOM 772 N N . LEU A 1 95 ? -3.520 1.879 16.648 1.00 89.62 95 LEU A N 1
ATOM 773 C CA . LEU A 1 95 ? -4.910 1.490 16.897 1.00 89.62 95 LEU A CA 1
ATOM 774 C C . LEU A 1 95 ? -5.049 0.272 17.818 1.00 89.62 95 LEU A C 1
ATOM 776 O O . LEU A 1 95 ? -5.972 0.230 18.633 1.00 89.62 95 LEU A O 1
ATOM 780 N N . TYR A 1 96 ? -4.153 -0.712 17.716 1.00 85.69 96 TYR A N 1
ATOM 781 C CA . TYR A 1 96 ? -4.291 -1.995 18.414 1.00 85.69 96 TYR A CA 1
ATOM 782 C C . TYR A 1 96 ? -3.260 -2.211 19.521 1.00 85.69 96 TYR A C 1
ATOM 784 O O . TYR A 1 96 ? -3.614 -2.768 20.560 1.00 85.69 96 TYR A O 1
ATOM 792 N N . THR A 1 97 ? -2.015 -1.758 19.348 1.00 85.00 97 THR A N 1
ATOM 793 C CA . THR A 1 97 ? -0.979 -1.913 20.384 1.00 85.00 97 THR A CA 1
ATOM 794 C C . THR A 1 97 ? -1.063 -0.809 21.435 1.00 85.00 97 THR A C 1
ATOM 796 O O . THR A 1 97 ? -1.155 -1.101 22.624 1.00 85.00 97 THR A O 1
ATOM 799 N N . ARG A 1 98 ? -1.062 0.460 21.010 1.00 89.06 98 ARG 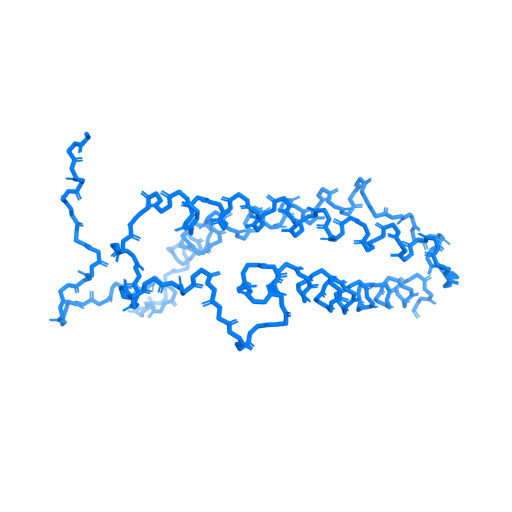A N 1
ATOM 800 C CA . ARG A 1 98 ? -1.193 1.636 21.887 1.00 89.06 98 ARG A CA 1
ATOM 801 C C . ARG A 1 98 ? -2.634 1.923 22.289 1.00 89.06 98 ARG A C 1
ATOM 803 O O . ARG A 1 98 ? -2.840 2.600 23.289 1.00 89.06 98 ARG A O 1
ATOM 810 N N . GLN A 1 99 ? -3.604 1.429 21.516 1.00 88.50 99 GLN A N 1
ATOM 811 C CA . GLN A 1 99 ? -5.032 1.697 21.713 1.00 88.50 99 GLN A CA 1
ATOM 812 C C . GLN A 1 99 ? -5.323 3.202 21.806 1.00 88.50 99 GLN A C 1
ATOM 814 O O . GLN A 1 99 ? -6.104 3.642 22.649 1.00 88.50 99 GLN A O 1
ATOM 819 N N . GLY A 1 100 ? -4.692 4.003 20.938 1.00 86.38 100 GLY A N 1
ATOM 820 C CA . GLY A 1 100 ? -4.719 5.468 21.031 1.00 86.38 100 GLY A CA 1
ATOM 821 C C . GLY A 1 100 ? -6.123 6.085 20.960 1.00 86.38 100 GLY A C 1
ATOM 822 O O . GLY A 1 100 ? -6.342 7.168 21.490 1.00 86.38 100 GLY A O 1
ATOM 823 N N . GLN A 1 101 ? -7.086 5.376 20.360 1.00 86.25 101 GLN A N 1
ATOM 824 C CA . GLN A 1 101 ? -8.506 5.763 20.295 1.00 86.25 101 GLN A CA 1
ATOM 825 C C . GLN A 1 101 ? -9.411 4.929 21.227 1.00 86.25 101 GLN A C 1
ATOM 827 O O . GLN A 1 101 ? -10.634 5.072 21.208 1.00 86.25 101 GLN A O 1
ATOM 832 N N . SER A 1 102 ? -8.827 4.048 22.049 1.00 86.00 102 SER A N 1
ATOM 833 C CA . SER A 1 102 ? -9.548 3.087 22.894 1.00 86.00 102 SER A CA 1
ATOM 834 C C . SER A 1 102 ? -10.621 2.319 22.094 1.00 86.00 102 SER A C 1
ATOM 836 O O . SER A 1 102 ? -10.333 1.804 21.014 1.00 86.00 102 SER A O 1
ATOM 838 N N . ASP A 1 103 ? -11.842 2.199 22.616 1.00 83.69 103 ASP A N 1
ATOM 839 C CA . ASP A 1 103 ? -12.986 1.542 21.978 1.00 83.69 103 ASP A CA 1
ATOM 840 C C . ASP A 1 103 ? -13.994 2.533 21.365 1.00 83.69 103 ASP A C 1
ATOM 842 O O . ASP A 1 103 ? -15.078 2.126 20.957 1.00 83.69 103 ASP A O 1
ATOM 846 N N . GLN A 1 104 ? -13.652 3.825 21.278 1.00 80.81 104 GLN A N 1
ATOM 847 C CA . GLN A 1 104 ? -14.600 4.886 20.908 1.00 80.81 104 GLN A CA 1
ATOM 848 C C . GLN A 1 104 ? -15.094 4.783 19.463 1.00 80.81 104 GLN A C 1
ATOM 850 O O . GLN A 1 104 ? -16.258 5.055 19.190 1.00 80.81 104 GLN A O 1
ATOM 855 N N . THR A 1 105 ? -14.206 4.398 18.547 1.00 80.94 105 THR A N 1
ATOM 856 C CA . THR A 1 105 ? -14.472 4.299 17.102 1.00 80.94 105 THR A CA 1
ATOM 857 C C . THR A 1 105 ? -14.739 2.863 16.652 1.00 80.94 105 THR A C 1
ATOM 859 O O . THR A 1 105 ? -14.912 2.599 15.463 1.00 80.94 105 THR A O 1
ATOM 862 N N . LYS A 1 106 ? -14.768 1.905 17.586 1.00 81.06 106 LYS A N 1
ATOM 863 C CA . LYS A 1 106 ? -14.970 0.494 17.263 1.00 81.06 106 LYS A CA 1
ATOM 864 C C . LYS A 1 106 ? -16.449 0.144 17.216 1.00 81.06 106 LYS A C 1
ATOM 866 O O . LYS A 1 106 ? -17.169 0.339 18.189 1.00 81.06 106 LYS A O 1
ATOM 871 N N . LEU A 1 107 ? -16.857 -0.516 16.132 1.00 83.56 107 LEU A N 1
ATOM 872 C CA . LEU A 1 107 ? -18.178 -1.147 16.033 1.00 83.56 107 LEU A CA 1
ATOM 873 C C . LEU A 1 107 ? -18.363 -2.235 17.105 1.00 83.56 107 LEU A C 1
ATOM 875 O O . LEU A 1 107 ? -19.410 -2.325 17.738 1.00 83.56 107 LEU A O 1
ATOM 879 N N . ASN A 1 108 ? -17.321 -3.038 17.346 1.00 84.81 108 ASN A N 1
ATOM 880 C CA . ASN A 1 108 ? -17.280 -4.019 18.427 1.00 84.81 108 ASN A CA 1
ATOM 881 C C . ASN A 1 108 ? -16.259 -3.594 19.488 1.00 84.81 108 ASN A C 1
ATOM 883 O O . ASN A 1 108 ? -15.055 -3.565 19.228 1.00 84.81 108 ASN A O 1
ATOM 887 N N . LYS A 1 109 ? -16.739 -3.315 20.704 1.00 85.62 109 LYS A N 1
ATOM 888 C CA . LYS A 1 109 ? -15.905 -2.873 21.834 1.00 85.62 109 LYS A CA 1
ATOM 889 C C . LYS A 1 109 ? -14.972 -3.959 22.377 1.00 85.62 109 LYS A C 1
ATOM 891 O O . LYS A 1 109 ? -14.040 -3.653 23.117 1.00 85.62 109 LYS A O 1
ATOM 896 N N . LYS A 1 110 ? -15.197 -5.232 22.031 1.00 86.38 110 LYS A N 1
ATOM 897 C CA . LYS A 1 110 ? -14.336 -6.335 22.471 1.00 86.38 110 LYS A CA 1
ATOM 898 C C . LYS A 1 110 ? -12.963 -6.233 21.806 1.00 86.38 110 LYS A C 1
ATOM 900 O O . LYS A 1 110 ? -12.845 -6.147 20.584 1.00 86.38 110 LYS A O 1
ATOM 905 N N . TRP A 1 111 ? -11.914 -6.282 22.621 1.00 85.81 111 TRP A N 1
ATOM 906 C CA . TRP A 1 111 ? -10.543 -6.354 22.128 1.00 85.81 111 TRP A CA 1
ATOM 907 C C . TRP A 1 111 ? -10.218 -7.746 21.596 1.00 85.81 111 TRP A C 1
ATOM 909 O O . TRP A 1 111 ? -10.755 -8.753 22.059 1.00 85.81 111 TRP A O 1
ATOM 919 N N . GLN A 1 112 ? -9.320 -7.788 20.614 1.00 82.75 112 GLN A N 1
ATOM 920 C 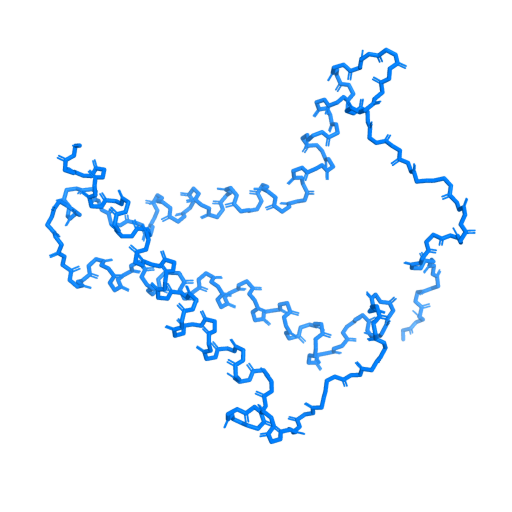CA . GLN A 1 112 ? -8.835 -9.045 20.063 1.00 82.75 112 GLN A CA 1
ATOM 921 C C . GLN A 1 112 ? -8.038 -9.809 21.136 1.00 82.75 112 GLN A C 1
ATOM 923 O O . GLN A 1 112 ? -7.228 -9.196 21.841 1.00 82.75 112 GLN A O 1
ATOM 928 N N . PRO A 1 113 ? -8.246 -11.129 21.280 1.00 84.25 113 PRO A N 1
ATOM 929 C CA . PRO A 1 113 ? -7.451 -11.946 22.187 1.00 84.25 113 PRO A CA 1
ATOM 930 C C . PRO A 1 113 ? -5.969 -11.903 21.802 1.00 84.25 113 PRO A C 1
ATOM 932 O O . PRO A 1 113 ? -5.625 -12.084 20.635 1.00 84.25 113 PRO A O 1
ATOM 935 N N . LYS A 1 114 ? -5.080 -11.709 22.784 1.00 79.75 114 LYS A N 1
ATOM 936 C CA . LYS A 1 114 ? -3.622 -11.722 22.551 1.00 79.75 114 LYS A CA 1
ATOM 937 C C . LYS A 1 114 ? -3.110 -13.101 22.135 1.00 79.75 114 LYS A C 1
ATOM 939 O O . LYS A 1 114 ? -2.190 -13.186 21.326 1.00 79.75 114 LYS A O 1
ATOM 944 N N . HIS A 1 115 ? -3.736 -14.145 22.678 1.00 87.69 115 HIS A N 1
ATOM 945 C CA . HIS A 1 115 ? -3.452 -15.537 22.370 1.00 87.69 115 HIS A CA 1
ATOM 946 C C . HIS A 1 115 ? -4.738 -16.244 21.963 1.00 87.69 115 HIS A C 1
ATOM 948 O O . HIS A 1 115 ? -5.729 -16.210 22.695 1.00 87.69 115 HIS A O 1
ATOM 954 N N . SER A 1 116 ? -4.744 -16.860 20.785 1.00 89.38 116 SER A N 1
ATOM 955 C CA . SER A 1 116 ? -5.857 -17.704 20.361 1.00 89.38 116 SER A CA 1
ATOM 956 C C . SER A 1 116 ? -5.347 -18.842 19.482 1.00 89.38 116 SER A C 1
ATOM 958 O O . SER A 1 116 ? -4.697 -18.551 18.480 1.00 89.38 116 SER A O 1
ATOM 960 N N . PRO A 1 117 ? -5.708 -20.102 19.787 1.00 91.38 117 PRO A N 1
ATOM 961 C CA . PRO A 1 117 ? -5.298 -21.272 19.002 1.00 91.38 117 PRO A CA 1
ATOM 962 C C . PRO A 1 117 ? -5.934 -21.324 17.606 1.00 91.38 117 PRO A C 1
ATOM 964 O O . PRO A 1 117 ? -5.635 -22.210 16.820 1.00 91.38 117 PRO A O 1
ATOM 967 N N . ARG A 1 118 ? -6.822 -20.375 17.288 1.00 91.31 118 ARG A N 1
ATOM 968 C CA . ARG A 1 118 ? -7.415 -20.211 15.955 1.00 91.31 118 ARG A CA 1
ATOM 969 C C . ARG A 1 118 ? -6.430 -19.657 14.921 1.00 91.31 118 ARG A C 1
ATOM 971 O O . ARG A 1 118 ? -6.719 -19.730 13.735 1.00 91.31 118 ARG A O 1
ATOM 978 N N . PHE A 1 119 ? -5.327 -19.066 15.375 1.00 91.69 119 PHE A N 1
ATOM 979 C CA . PHE A 1 119 ? -4.297 -18.462 14.534 1.00 91.69 119 PHE A CA 1
ATOM 980 C C . PHE A 1 119 ? -3.057 -19.358 14.508 1.00 91.69 119 PHE A C 1
ATOM 982 O O . PHE A 1 119 ? -2.677 -19.902 15.546 1.00 91.69 119 PHE A O 1
ATOM 989 N N . LEU A 1 120 ? -2.402 -19.463 13.354 1.00 92.69 120 LEU A N 1
ATOM 990 C CA . LEU A 1 120 ? -1.219 -20.298 13.115 1.00 92.69 120 LEU A CA 1
ATOM 991 C C . LEU A 1 120 ? -0.085 -19.987 14.095 1.00 92.69 120 LEU A C 1
ATOM 993 O O . LEU A 1 120 ? 0.565 -20.891 14.609 1.00 92.69 120 LEU A O 1
ATOM 997 N N . PHE A 1 121 ? 0.126 -18.708 14.407 1.00 92.19 121 PHE A N 1
ATOM 998 C CA . PHE A 1 121 ? 1.160 -18.250 15.337 1.00 92.19 121 PHE A CA 1
ATOM 999 C C . PHE A 1 121 ? 0.616 -17.950 16.737 1.00 92.19 121 PHE A C 1
ATOM 1001 O O . PHE A 1 121 ? 1.235 -17.196 17.497 1.00 92.19 121 PHE A O 1
ATOM 1008 N N . ASN A 1 122 ? -0.570 -18.471 17.073 1.00 92.38 122 ASN A N 1
ATOM 1009 C CA . ASN A 1 122 ? -1.321 -18.138 18.284 1.00 92.38 122 ASN A CA 1
ATOM 1010 C C . ASN A 1 122 ? -1.545 -16.625 18.475 1.00 92.38 122 ASN A C 1
ATOM 1012 O O . ASN A 1 122 ? -1.817 -16.179 19.588 1.00 92.38 122 ASN A O 1
ATOM 1016 N N . SER A 1 123 ? -1.402 -15.813 17.423 1.00 90.12 123 SER A N 1
ATOM 1017 C CA . SER A 1 123 ? -1.472 -14.355 17.483 1.00 90.12 123 SER A CA 1
ATOM 1018 C C . SER A 1 123 ? -2.005 -13.798 16.173 1.00 90.12 123 SER A C 1
ATOM 1020 O O . SER A 1 123 ? -1.366 -13.923 15.132 1.00 90.12 123 SER A O 1
ATOM 1022 N N . GLN A 1 124 ? -3.141 -13.105 16.250 1.00 88.81 124 GLN A N 1
ATOM 1023 C CA . GLN A 1 124 ? -3.787 -12.498 15.087 1.00 88.81 124 GLN A CA 1
ATOM 1024 C C . GLN A 1 124 ? -2.868 -11.526 14.340 1.00 88.81 124 GLN A C 1
ATOM 1026 O O . GLN A 1 124 ? -2.875 -11.481 13.117 1.00 88.81 124 GLN A O 1
ATOM 1031 N N . LEU A 1 125 ? -2.059 -10.754 15.072 1.00 87.62 125 LEU A N 1
ATOM 1032 C CA . LEU A 1 125 ? -1.136 -9.798 14.465 1.00 87.62 125 LEU A CA 1
ATOM 1033 C C . LEU A 1 125 ? -0.074 -10.505 13.616 1.00 87.62 125 LEU A C 1
ATOM 1035 O O . LEU A 1 125 ? 0.204 -10.067 12.504 1.00 87.62 125 LEU A O 1
ATOM 1039 N N . LYS A 1 126 ? 0.510 -11.589 14.139 1.00 89.69 126 LYS A N 1
ATOM 1040 C CA . LYS A 1 126 ? 1.543 -12.353 13.429 1.00 89.69 126 LYS A CA 1
ATOM 1041 C C . LYS A 1 126 ? 0.966 -13.046 12.200 1.00 89.69 126 LYS A C 1
ATOM 1043 O O . LYS A 1 126 ? 1.568 -12.963 11.136 1.00 89.69 126 LYS A O 1
ATOM 1048 N N . ASP A 1 127 ? -0.209 -13.658 12.336 1.00 93.00 127 ASP A N 1
ATOM 1049 C CA . ASP A 1 127 ? -0.919 -14.286 11.219 1.00 93.00 127 ASP A CA 1
ATOM 1050 C C . ASP A 1 127 ? -1.242 -13.269 10.127 1.00 93.00 127 ASP A C 1
ATOM 1052 O O . ASP A 1 127 ? -0.930 -13.498 8.962 1.00 93.00 127 ASP A O 1
ATOM 1056 N N . ASN A 1 128 ? -1.808 -12.119 10.501 1.00 91.50 128 ASN A N 1
ATOM 1057 C CA . ASN A 1 128 ? -2.132 -11.066 9.548 1.00 91.50 128 ASN A CA 1
ATOM 1058 C C . ASN A 1 128 ? -0.877 -10.549 8.842 1.00 91.50 128 ASN A C 1
ATOM 1060 O O . ASN A 1 128 ? -0.909 -10.371 7.629 1.00 91.50 128 ASN A O 1
ATOM 1064 N N . LEU A 1 129 ? 0.221 -10.322 9.569 1.00 91.88 129 LEU A N 1
ATOM 1065 C CA . LEU A 1 129 ? 1.482 -9.872 8.978 1.00 91.88 129 LEU A CA 1
ATOM 1066 C C . LEU A 1 129 ? 2.017 -10.901 7.977 1.00 91.88 129 LEU A C 1
ATOM 1068 O O . LEU A 1 129 ? 2.334 -10.547 6.844 1.00 91.88 129 LEU A O 1
ATOM 1072 N N . PHE A 1 130 ? 2.071 -12.170 8.381 1.00 94.56 130 PHE A N 1
ATOM 1073 C CA . PHE A 1 130 ? 2.542 -13.255 7.533 1.00 94.56 130 PHE A CA 1
ATOM 1074 C C . PHE A 1 130 ? 1.691 -13.389 6.271 1.00 94.56 130 PHE A C 1
ATOM 1076 O O . PHE A 1 130 ? 2.228 -13.332 5.172 1.00 94.56 130 PHE A O 1
ATOM 1083 N N . TRP A 1 131 ? 0.368 -13.499 6.397 1.00 95.75 131 TRP A N 1
ATOM 1084 C CA . TRP A 1 131 ? -0.503 -13.702 5.241 1.00 95.75 131 TRP A CA 1
ATOM 1085 C C . TRP A 1 131 ? -0.602 -12.470 4.343 1.00 95.75 131 TRP A C 1
ATOM 1087 O O . TRP A 1 131 ? -0.683 -12.614 3.124 1.00 95.75 131 TRP A O 1
ATOM 1097 N N . SER A 1 132 ? -0.524 -11.263 4.905 1.00 95.75 132 SER A N 1
ATOM 1098 C CA . SER A 1 132 ? -0.510 -10.039 4.098 1.00 95.75 132 SER A CA 1
ATOM 1099 C C . SER A 1 132 ? 0.755 -9.943 3.244 1.00 95.75 132 SER A C 1
ATOM 1101 O O . SER A 1 132 ? 0.667 -9.565 2.081 1.00 95.75 132 SER A O 1
ATOM 1103 N N . LEU A 1 133 ? 1.918 -10.319 3.786 1.00 96.12 133 LEU A N 1
ATOM 1104 C CA . LEU A 1 133 ? 3.187 -10.283 3.053 1.00 96.12 133 LEU A CA 1
ATOM 1105 C C . LEU A 1 133 ? 3.365 -11.498 2.132 1.00 96.12 133 LEU A C 1
ATOM 1107 O O . LEU A 1 133 ? 3.659 -11.349 0.954 1.00 96.12 133 LEU A O 1
ATOM 1111 N N . VAL A 1 134 ? 3.168 -12.713 2.633 1.00 96.19 134 VAL A N 1
ATOM 1112 C CA . VAL A 1 134 ? 3.451 -13.934 1.864 1.00 96.19 134 VAL A CA 1
ATOM 1113 C C . VAL A 1 134 ? 2.396 -14.191 0.797 1.00 96.19 134 VAL A C 1
ATOM 1115 O O . VAL A 1 134 ? 2.748 -14.593 -0.306 1.00 96.19 134 VAL A O 1
ATOM 1118 N N . SER A 1 135 ? 1.117 -13.948 1.088 1.00 97.25 135 SER A N 1
ATOM 1119 C CA . SER A 1 135 ? 0.038 -14.137 0.112 1.00 97.25 135 SER A CA 1
ATOM 1120 C C . SER A 1 135 ? -0.316 -12.824 -0.579 1.00 97.25 135 SER A C 1
ATOM 1122 O O . SER A 1 135 ? -0.167 -12.711 -1.794 1.00 97.25 135 SER A O 1
ATOM 1124 N N . GLY A 1 136 ? -0.706 -11.801 0.187 1.00 97.31 136 GLY A N 1
ATOM 1125 C CA . GLY A 1 136 ? -1.202 -10.536 -0.364 1.00 97.31 136 GLY A CA 1
ATOM 1126 C C . GLY A 1 136 ? -0.200 -9.831 -1.283 1.00 97.31 136 GLY A C 1
ATOM 1127 O O . GLY A 1 136 ? -0.509 -9.574 -2.446 1.00 97.31 136 GLY A O 1
ATOM 1128 N N . VAL A 1 137 ? 1.013 -9.557 -0.790 1.00 98.12 137 VAL A N 1
ATOM 1129 C CA . VAL A 1 137 ? 2.063 -8.892 -1.585 1.00 98.12 137 VAL A CA 1
ATOM 1130 C C . VAL A 1 137 ? 2.509 -9.754 -2.758 1.00 98.12 137 VAL A C 1
ATOM 1132 O O . VAL A 1 137 ? 2.747 -9.217 -3.837 1.00 98.12 137 VAL A O 1
ATOM 1135 N N . THR A 1 138 ? 2.582 -11.074 -2.596 1.00 97.94 138 THR A N 1
ATOM 1136 C CA . THR A 1 138 ? 2.928 -11.974 -3.703 1.00 97.94 138 THR A CA 1
ATOM 1137 C C . THR A 1 138 ? 1.891 -11.908 -4.819 1.00 97.94 138 THR A C 1
ATOM 1139 O O . THR A 1 138 ? 2.264 -11.685 -5.965 1.00 97.94 138 THR A O 1
ATOM 1142 N N . ILE A 1 139 ? 0.596 -12.014 -4.507 1.00 98.31 139 ILE A N 1
ATOM 1143 C CA . ILE A 1 139 ? -0.475 -11.925 -5.512 1.00 98.31 139 ILE A CA 1
ATOM 1144 C C . ILE A 1 139 ? -0.476 -10.548 -6.187 1.00 98.31 139 ILE A C 1
ATOM 1146 O O . ILE A 1 139 ? -0.535 -10.471 -7.414 1.00 98.31 139 ILE A O 1
ATOM 1150 N N . TRP A 1 140 ? -0.362 -9.467 -5.406 1.00 97.69 140 TRP A N 1
ATOM 1151 C CA . TRP A 1 140 ? -0.252 -8.107 -5.943 1.00 97.69 140 TRP A CA 1
ATOM 1152 C C . TRP A 1 140 ? 0.939 -7.984 -6.901 1.00 97.69 140 TRP A C 1
ATOM 1154 O O . TRP A 1 140 ? 0.785 -7.516 -8.026 1.00 97.69 140 TRP A O 1
ATOM 1164 N N . THR A 1 141 ? 2.106 -8.478 -6.492 1.00 98.06 141 THR A N 1
ATOM 1165 C CA . THR A 1 141 ? 3.323 -8.415 -7.301 1.00 98.06 141 THR A CA 1
ATOM 1166 C C . THR A 1 141 ? 3.207 -9.230 -8.580 1.00 98.06 141 THR A C 1
ATOM 1168 O O . THR A 1 141 ? 3.656 -8.762 -9.620 1.00 98.06 141 THR A O 1
ATOM 1171 N N . LEU A 1 142 ? 2.597 -10.416 -8.542 1.00 97.88 142 LEU A N 1
ATOM 1172 C CA . LEU A 1 142 ? 2.376 -11.226 -9.742 1.00 97.88 142 LEU A CA 1
ATOM 1173 C C . LEU A 1 142 ? 1.471 -10.504 -10.742 1.00 97.88 142 LEU A C 1
ATOM 1175 O O . LEU A 1 142 ? 1.800 -10.438 -11.924 1.00 97.88 142 LEU A O 1
ATOM 1179 N N . TYR A 1 143 ? 0.368 -9.921 -10.267 1.00 98.00 143 TYR A N 1
ATOM 1180 C CA . TYR A 1 143 ? -0.544 -9.153 -11.113 1.00 98.00 143 TYR A CA 1
ATOM 1181 C C . TYR A 1 143 ? 0.144 -7.933 -11.740 1.00 98.00 143 TYR A C 1
ATOM 1183 O O . TYR A 1 143 ? 0.037 -7.690 -12.943 1.00 98.00 143 TYR A O 1
ATOM 1191 N N . GLU A 1 144 ? 0.884 -7.179 -10.931 1.00 96.62 144 GLU A N 1
ATOM 1192 C CA . GLU A 1 144 ? 1.630 -6.012 -11.389 1.00 96.62 144 GLU A CA 1
ATOM 1193 C C . GLU A 1 144 ? 2.731 -6.393 -12.386 1.00 96.62 144 GLU A C 1
ATOM 1195 O O . GLU A 1 144 ? 2.837 -5.789 -13.450 1.00 96.62 144 GLU A O 1
ATOM 1200 N N . SER A 1 145 ? 3.501 -7.436 -12.084 1.00 97.38 145 SER A N 1
ATOM 1201 C CA . SER A 1 145 ? 4.577 -7.922 -12.949 1.00 97.38 145 SER A CA 1
ATOM 1202 C C . SER A 1 145 ? 4.040 -8.407 -14.291 1.00 97.38 145 SER A C 1
ATOM 1204 O O . SER A 1 145 ? 4.596 -8.072 -15.330 1.00 97.38 145 SER A O 1
ATOM 1206 N N . MET A 1 146 ? 2.924 -9.141 -14.284 1.00 97.50 146 MET A N 1
ATOM 1207 C CA . MET A 1 146 ? 2.249 -9.568 -15.508 1.00 97.50 146 MET A CA 1
ATOM 1208 C C . MET A 1 146 ? 1.782 -8.366 -16.335 1.00 97.50 146 MET A C 1
ATOM 1210 O O . MET A 1 146 ? 1.965 -8.352 -17.547 1.00 97.50 146 MET A O 1
ATOM 1214 N N . THR A 1 147 ? 1.227 -7.342 -15.684 1.00 96.56 147 THR A N 1
ATOM 1215 C CA . THR A 1 147 ? 0.778 -6.119 -16.362 1.00 96.56 147 THR A CA 1
ATOM 1216 C C . THR A 1 147 ? 1.947 -5.386 -17.019 1.00 96.56 147 THR A C 1
ATOM 1218 O O . THR A 1 147 ? 1.846 -5.007 -18.183 1.00 96.56 147 THR A O 1
ATOM 1221 N N . TYR A 1 148 ? 3.070 -5.222 -16.315 1.00 96.25 148 TYR A N 1
ATOM 1222 C CA . TYR A 1 148 ? 4.259 -4.587 -16.886 1.00 96.25 148 TYR A CA 1
ATOM 1223 C C . TYR A 1 148 ? 4.888 -5.397 -18.009 1.00 96.25 148 TYR A C 1
ATOM 1225 O O . TYR A 1 148 ? 5.282 -4.818 -19.015 1.00 96.25 148 TYR A O 1
ATOM 1233 N N . TRP A 1 149 ? 4.965 -6.717 -17.855 1.00 97.38 149 TRP A N 1
ATOM 1234 C CA . TRP A 1 149 ? 5.505 -7.587 -18.890 1.00 97.38 149 TRP A CA 1
ATOM 1235 C C . TRP A 1 149 ? 4.670 -7.513 -20.173 1.00 97.38 149 TRP A C 1
ATOM 1237 O O . TRP A 1 149 ? 5.232 -7.341 -21.252 1.00 97.38 149 TRP A O 1
ATOM 1247 N N . LEU A 1 150 ? 3.336 -7.556 -20.062 1.00 97.06 150 LEU A N 1
ATOM 1248 C CA . LEU A 1 150 ? 2.441 -7.355 -21.206 1.00 97.06 150 LEU A CA 1
ATOM 1249 C C . LEU A 1 150 ? 2.645 -5.970 -21.830 1.00 97.06 150 LEU A C 1
ATOM 1251 O O . LEU A 1 150 ? 2.848 -5.867 -23.032 1.00 97.06 150 LEU A O 1
ATOM 1255 N N . TYR A 1 151 ? 2.672 -4.916 -21.011 1.00 95.62 151 TYR A N 1
ATOM 1256 C CA . TYR A 1 151 ? 2.859 -3.544 -21.489 1.00 95.62 151 TYR A CA 1
ATOM 1257 C C . TYR A 1 151 ? 4.209 -3.322 -22.188 1.00 95.62 151 TYR A C 1
ATOM 1259 O O . TYR A 1 151 ? 4.287 -2.561 -23.148 1.00 95.62 151 TYR A O 1
ATOM 1267 N N . ALA A 1 152 ? 5.273 -3.982 -21.726 1.00 95.56 152 ALA A N 1
ATOM 1268 C CA . ALA A 1 152 ? 6.592 -3.914 -22.346 1.00 95.56 152 ALA A CA 1
ATOM 1269 C C . ALA A 1 152 ? 6.656 -4.666 -23.689 1.00 95.56 152 ALA A C 1
ATOM 1271 O O . ALA A 1 152 ? 7.460 -4.306 -24.541 1.00 95.56 152 ALA A O 1
ATOM 1272 N N . ASN A 1 153 ? 5.804 -5.679 -23.892 1.00 96.38 153 ASN A N 1
ATOM 1273 C CA . ASN A 1 153 ? 5.802 -6.520 -25.094 1.00 96.38 153 ASN A CA 1
ATOM 1274 C C . ASN A 1 153 ? 4.773 -6.113 -26.169 1.00 96.38 153 ASN A C 1
ATOM 1276 O O . ASN A 1 153 ? 4.827 -6.667 -27.267 1.00 96.38 153 ASN A O 1
ATOM 1280 N N . GLY A 1 154 ? 3.896 -5.140 -25.892 1.00 86.38 154 GLY A N 1
ATOM 1281 C CA . GLY A 1 154 ? 2.910 -4.609 -26.849 1.00 86.38 154 GLY A CA 1
ATOM 1282 C C . GLY A 1 154 ? 1.533 -5.240 -26.721 1.00 86.38 154 GLY A C 1
ATOM 1283 O O . GLY A 1 154 ? 1.291 -6.273 -27.383 1.00 86.38 154 GLY A O 1
#